Protein AF-A0A512D9L0-F1 (afdb_monomer)

Radius of gyration: 22.08 Å; Cα contacts (8 Å, |Δi|>4): 75; chains: 1; bounding box: 29×52×57 Å

pLDDT: mean 72.89, std 14.28, range [41.56, 91.19]

Secondary structure (DSSP, 8-state):
----S-TTT-PPEEEEEE--TTSPPEEEEEETTT--EEEEEPPPPTT-SPPTT----PPPPP-

Sequence (63 aa):
MVARRCRVGRHAWQERVVTDAGGPKRLYRRCTRCGAERTRFLAPAPGTGPDPADRTTPGVPTW

Solvent-accessible surface area (backbone atoms only — not comparable to full-atom values): 4296 Å² total; per-residue (Å²): 130,86,76,78,44,39,91,89,75,59,39,58,59,47,77,46,78,49,72,49,97,92,50,72,36,31,40,40,32,35,29,78,85,77,65,52,74,49,76,43,79,41,74,74,73,93,76,81,61,83,74,79,82,81,68,80,72,79,79,77,83,86,128

Nearest PDB structures (foldseek):
  4c2m-assembly2_X  TM=6.794E-01  e=1.905E-01  Saccharomyces cerevisiae
  9asm-assembly1_B  TM=4.645E-01  e=3.869E+00  Homo sapiens
  8p5d-assembly1_LOO  TM=6.158E-01  e=4.653E+00  Spraguea lophii 42_110
  8c3a-assembly2_CJ  TM=5.488E-01  e=6.727E+00  Candida albicans
  7r81-assembly1_q1  TM=3.695E-01  e=4.375E+00  Neurospora crassa

Organism: NCBI:txid515326

Mean predicted aligned error: 13.83 Å

Structure (mmCIF, N/CA/C/O backbone):
data_AF-A0A512D9L0-F1
#
_entry.id   AF-A0A512D9L0-F1
#
loop_
_atom_site.group_PDB
_atom_site.id
_atom_site.type_symbol
_atom_site.label_atom_id
_atom_site.label_alt_id
_atom_site.label_comp_id
_atom_site.label_asym_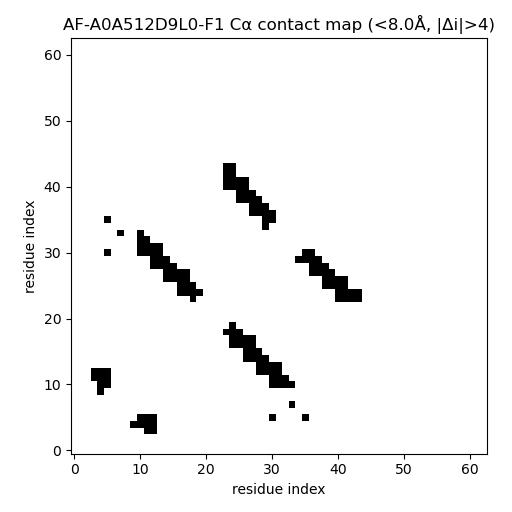id
_atom_site.label_entity_id
_atom_site.label_seq_id
_atom_site.pdbx_PDB_ins_code
_atom_site.Cartn_x
_atom_site.Cartn_y
_atom_site.Cartn_z
_atom_site.occupancy
_atom_site.B_iso_or_equiv
_atom_site.auth_seq_id
_atom_site.auth_comp_id
_atom_site.auth_asym_id
_atom_site.auth_atom_id
_atom_site.pdbx_PDB_model_num
ATOM 1 N N . MET A 1 1 ? -5.757 -15.388 7.570 1.00 41.56 1 MET A N 1
ATOM 2 C CA . MET A 1 1 ? -6.215 -14.297 6.6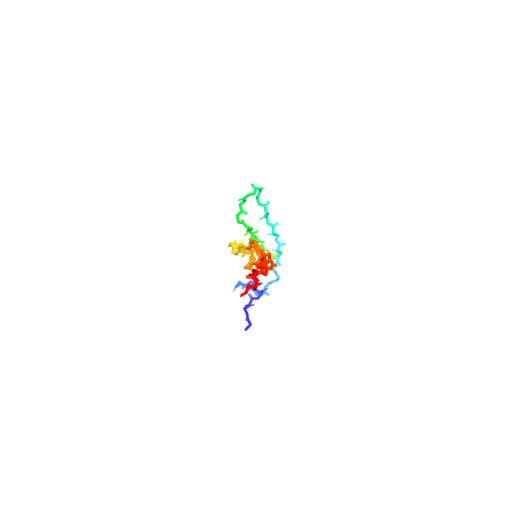72 1.00 41.56 1 MET A CA 1
ATOM 3 C C . MET A 1 1 ? -5.456 -13.017 7.003 1.00 41.56 1 MET A C 1
ATOM 5 O O . MET A 1 1 ? -5.580 -12.520 8.115 1.00 41.56 1 MET A O 1
ATOM 9 N N . VAL A 1 2 ? -4.629 -12.505 6.085 1.00 49.94 2 VAL A N 1
ATOM 10 C CA . VAL A 1 2 ? -3.829 -11.284 6.306 1.00 49.94 2 VAL A CA 1
ATOM 11 C C . VAL A 1 2 ? -4.767 -10.091 6.507 1.00 49.94 2 VAL A C 1
ATOM 13 O O . VAL A 1 2 ? -5.540 -9.746 5.614 1.00 49.94 2 VAL A O 1
ATOM 16 N N . ALA A 1 3 ? -4.728 -9.479 7.692 1.00 53.31 3 ALA A N 1
ATOM 17 C CA . ALA A 1 3 ? -5.651 -8.424 8.091 1.00 53.31 3 ALA A CA 1
ATOM 18 C C . ALA A 1 3 ? -5.572 -7.210 7.141 1.00 53.31 3 ALA A C 1
ATOM 20 O O . ALA A 1 3 ? -4.666 -6.379 7.215 1.00 53.31 3 ALA A O 1
ATOM 21 N N . ARG A 1 4 ? -6.571 -7.067 6.259 1.00 65.06 4 ARG A N 1
ATOM 22 C CA . ARG A 1 4 ? -6.800 -5.888 5.397 1.00 65.06 4 ARG A CA 1
ATOM 23 C C . ARG A 1 4 ? -7.303 -4.667 6.185 1.00 65.06 4 ARG A C 1
ATOM 25 O O . ARG A 1 4 ? -8.015 -3.839 5.634 1.00 65.06 4 ARG A O 1
ATOM 32 N N . ARG A 1 5 ? -6.998 -4.561 7.480 1.00 69.00 5 ARG A N 1
ATOM 33 C CA . ARG A 1 5 ? -7.601 -3.591 8.407 1.00 69.00 5 ARG A CA 1
ATOM 34 C C . ARG A 1 5 ? -6.520 -2.797 9.128 1.00 69.00 5 ARG A C 1
ATOM 36 O O . ARG A 1 5 ? -5.412 -3.294 9.317 1.00 69.00 5 ARG A O 1
ATOM 43 N N . CYS A 1 6 ? -6.775 -1.525 9.418 1.00 79.75 6 CYS A N 1
ATOM 44 C CA . CYS A 1 6 ? -5.785 -0.668 10.068 1.00 79.75 6 CYS A CA 1
ATOM 45 C C . CYS A 1 6 ? -5.488 -1.137 11.502 1.00 79.75 6 CYS A C 1
ATOM 47 O O . CYS A 1 6 ? -6.405 -1.564 12.198 1.00 79.75 6 CYS A O 1
ATOM 49 N N . ARG A 1 7 ? -4.227 -1.053 11.955 1.00 74.12 7 ARG A N 1
ATOM 50 C CA . ARG A 1 7 ? -3.831 -1.462 13.317 1.00 74.12 7 ARG A CA 1
ATOM 51 C C . ARG A 1 7 ? -4.396 -0.551 14.413 1.00 74.12 7 ARG A C 1
ATOM 53 O O . ARG A 1 7 ? -4.564 -1.019 15.526 1.00 74.12 7 ARG A O 1
ATOM 60 N N . VAL A 1 8 ? -4.727 0.702 14.083 1.00 75.31 8 VAL A N 1
ATOM 61 C CA . VAL A 1 8 ? -5.246 1.693 15.045 1.00 75.31 8 VAL A CA 1
ATOM 62 C C . VAL A 1 8 ? -6.705 1.418 15.422 1.00 75.31 8 VAL A C 1
ATOM 64 O O . VAL A 1 8 ? -7.054 1.429 16.591 1.00 75.31 8 VAL A O 1
ATOM 67 N N . GLY A 1 9 ? -7.569 1.154 14.438 1.00 75.00 9 GLY A N 1
ATOM 68 C CA . GLY A 1 9 ? -9.019 1.050 14.673 1.00 75.00 9 GLY A CA 1
ATOM 69 C C . GLY A 1 9 ? -9.742 0.114 13.715 1.00 75.00 9 GLY A C 1
ATOM 70 O O . GLY A 1 9 ? -10.931 0.264 13.464 1.00 75.00 9 GLY A O 1
ATOM 71 N N . ARG A 1 10 ? -9.020 -0.825 13.093 1.00 80.12 10 ARG A N 1
ATOM 72 C CA . ARG A 1 10 ? -9.553 -1.749 12.078 1.00 80.12 10 ARG A CA 1
ATOM 73 C C . ARG A 1 10 ? -10.195 -1.067 10.856 1.00 80.12 10 ARG A C 1
ATOM 75 O O . ARG A 1 10 ? -10.948 -1.704 10.126 1.00 80.12 10 ARG A O 1
ATOM 82 N N . HIS A 1 11 ? -9.842 0.190 10.595 1.00 86.69 11 HIS A N 1
ATOM 83 C CA . HIS A 1 11 ? -10.338 0.974 9.462 1.00 86.69 11 HIS A CA 1
ATOM 84 C C . HIS A 1 11 ? -9.979 0.364 8.104 1.00 86.69 11 HIS A C 1
ATOM 86 O O . HIS A 1 11 ? -9.003 -0.389 7.978 1.00 86.69 11 HIS A O 1
ATOM 92 N N . ALA A 1 12 ? -10.749 0.751 7.087 1.00 83.69 12 ALA A N 1
ATOM 93 C CA . ALA A 1 12 ? -10.454 0.436 5.702 1.00 83.69 12 ALA A CA 1
ATOM 94 C C . ALA A 1 12 ? -9.156 1.121 5.242 1.00 83.69 12 ALA A C 1
ATOM 96 O O . ALA A 1 12 ? -8.815 2.231 5.661 1.00 83.69 12 ALA A O 1
ATOM 97 N N . TRP A 1 13 ? -8.434 0.428 4.366 1.00 88.44 13 TRP A N 1
ATOM 98 C CA . TRP A 1 13 ? -7.274 0.971 3.674 1.00 88.44 13 TRP A CA 1
ATOM 99 C C . TRP A 1 13 ? -7.680 1.341 2.251 1.00 88.44 13 TRP A C 1
ATOM 101 O O . TRP A 1 13 ? -8.209 0.495 1.538 1.00 88.44 13 TRP A O 1
ATOM 111 N N . GLN A 1 14 ? -7.377 2.563 1.832 1.00 88.38 14 GLN A N 1
ATOM 112 C CA . GLN A 1 14 ? -7.348 2.950 0.429 1.00 88.38 14 GLN A CA 1
ATOM 113 C C . GLN A 1 14 ? -6.066 2.397 -0.193 1.00 88.38 14 GLN A C 1
ATOM 115 O O . GLN A 1 14 ? -4.996 2.550 0.393 1.00 88.38 14 GLN A O 1
ATOM 120 N N . GLU A 1 15 ? -6.164 1.728 -1.339 1.00 89.31 15 GLU A N 1
ATOM 121 C CA . GLU A 1 15 ? -5.041 1.062 -2.007 1.00 89.31 15 GLU A CA 1
ATOM 122 C C . GLU A 1 15 ? -4.753 1.752 -3.346 1.00 89.31 15 GLU A C 1
ATOM 124 O O . GLU A 1 15 ? -5.670 2.014 -4.119 1.00 89.31 15 GLU A O 1
ATOM 129 N N . ARG A 1 16 ? -3.480 2.043 -3.624 1.00 89.81 16 ARG A N 1
ATOM 130 C CA . ARG A 1 16 ? -3.007 2.593 -4.897 1.00 89.81 16 ARG A CA 1
ATOM 131 C C . ARG A 1 16 ? -1.781 1.807 -5.344 1.00 89.81 16 ARG A C 1
ATOM 133 O O . ARG A 1 16 ? -0.777 1.758 -4.637 1.00 89.81 16 ARG A O 1
ATOM 140 N N . VAL A 1 17 ? -1.866 1.190 -6.518 1.00 87.94 17 VAL A N 1
ATOM 141 C CA . VAL A 1 17 ? -0.710 0.557 -7.158 1.00 87.94 17 VAL A CA 1
ATOM 142 C C . VAL A 1 17 ? -0.010 1.613 -7.997 1.00 87.94 17 VAL A C 1
ATOM 144 O O . VAL A 1 17 ? -0.623 2.217 -8.870 1.00 87.94 17 VAL A O 1
ATOM 147 N N . VAL A 1 18 ? 1.266 1.838 -7.715 1.00 86.31 18 VAL A N 1
ATOM 148 C CA . VAL A 1 18 ? 2.143 2.684 -8.518 1.00 86.31 18 VAL A CA 1
ATOM 149 C C . VAL A 1 18 ? 3.082 1.751 -9.265 1.00 86.31 18 VAL A C 1
ATOM 151 O O . VAL A 1 18 ? 3.798 0.954 -8.652 1.00 86.31 18 VAL A O 1
ATOM 154 N N . THR A 1 19 ? 3.023 1.814 -10.590 1.00 83.00 19 THR A N 1
ATOM 155 C CA . THR A 1 19 ? 3.931 1.083 -11.473 1.00 83.00 19 THR A CA 1
ATOM 156 C C . THR A 1 19 ? 4.861 2.109 -12.085 1.00 83.00 19 THR A C 1
ATOM 158 O O . THR A 1 19 ? 4.394 3.012 -12.771 1.00 83.00 19 THR A O 1
ATOM 161 N N . ASP A 1 20 ? 6.146 1.991 -11.784 1.00 74.94 20 ASP A N 1
ATOM 162 C CA . ASP A 1 20 ? 7.178 2.809 -12.408 1.00 74.94 20 ASP A CA 1
ATOM 163 C C . ASP A 1 20 ? 7.599 2.149 -13.729 1.00 74.94 20 ASP A C 1
ATOM 165 O O . ASP A 1 20 ? 7.599 0.916 -13.823 1.00 74.94 20 ASP A O 1
ATOM 169 N N . ALA A 1 21 ? 7.897 2.937 -14.762 1.00 69.00 21 ALA A N 1
ATOM 170 C CA . ALA A 1 21 ? 8.259 2.417 -16.077 1.00 69.00 21 ALA A CA 1
ATOM 171 C C . ALA A 1 21 ? 9.594 1.651 -15.989 1.00 69.00 21 ALA A C 1
ATOM 173 O O . ALA A 1 21 ? 10.664 2.246 -15.962 1.00 69.00 21 ALA A O 1
ATOM 174 N N . GLY A 1 22 ? 9.520 0.319 -15.907 1.00 71.81 22 GLY A N 1
ATOM 175 C CA . GLY A 1 22 ? 10.682 -0.567 -15.746 1.00 71.81 22 GLY A CA 1
ATOM 176 C C . GLY A 1 22 ? 11.021 -0.940 -14.296 1.00 71.81 22 GLY A C 1
ATOM 177 O O . GLY A 1 22 ? 11.957 -1.703 -14.069 1.00 71.81 22 GLY A O 1
ATOM 178 N N . GLY A 1 23 ? 10.258 -0.453 -13.312 1.00 71.88 23 GLY A N 1
ATOM 179 C CA . GLY A 1 23 ? 10.484 -0.722 -11.891 1.00 71.88 23 GLY A CA 1
ATOM 180 C C . GLY A 1 23 ? 9.520 -1.747 -11.269 1.0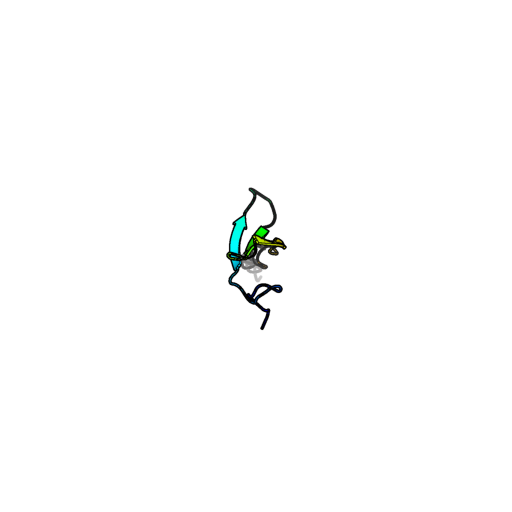0 71.88 23 GLY A C 1
A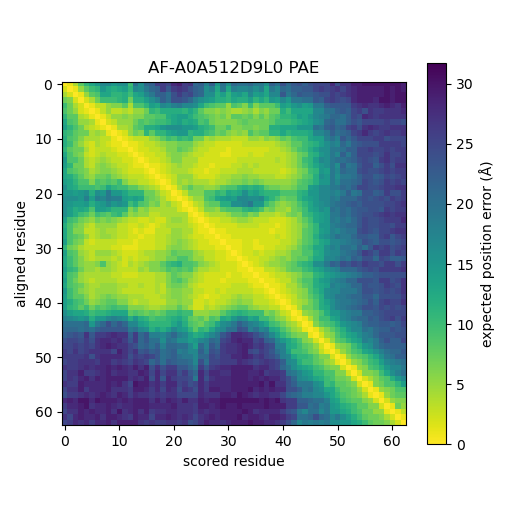TOM 181 O O . GLY A 1 23 ? 8.469 -2.070 -11.832 1.00 71.88 23 GLY A O 1
ATOM 182 N N . PRO A 1 24 ? 9.828 -2.257 -10.060 1.00 72.06 24 PRO A N 1
ATOM 183 C CA . PRO A 1 24 ? 8.923 -3.137 -9.328 1.00 72.06 24 PRO A CA 1
ATOM 184 C C . PRO A 1 24 ? 7.637 -2.397 -8.938 1.00 72.06 24 PRO A C 1
ATOM 186 O O . PRO A 1 24 ? 7.673 -1.268 -8.441 1.00 72.06 24 PRO A O 1
ATOM 189 N N . LYS A 1 25 ? 6.488 -3.061 -9.113 1.00 83.81 25 LYS A N 1
ATOM 190 C CA . LYS A 1 25 ? 5.173 -2.522 -8.736 1.00 83.81 25 LYS A CA 1
ATOM 191 C C . LYS A 1 25 ? 5.129 -2.262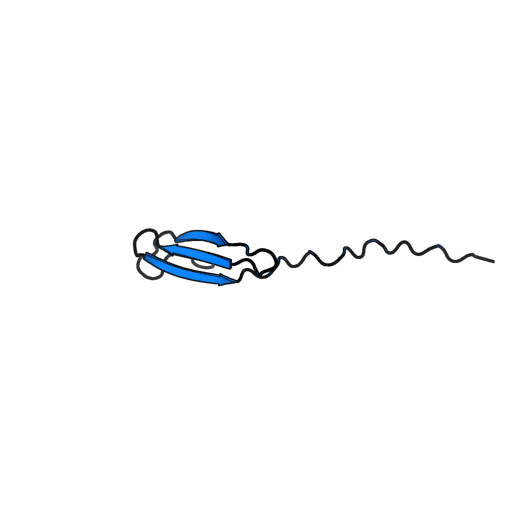 -7.229 1.00 83.81 25 LYS A C 1
ATOM 193 O O . LYS A 1 25 ? 5.455 -3.133 -6.423 1.00 83.81 25 LYS A O 1
ATOM 198 N N . ARG A 1 26 ? 4.689 -1.074 -6.818 1.00 87.94 26 ARG A N 1
ATOM 199 C CA . ARG A 1 26 ? 4.558 -0.692 -5.404 1.00 87.94 26 ARG A CA 1
ATOM 200 C C . ARG A 1 26 ? 3.086 -0.547 -5.043 1.00 87.94 26 ARG A C 1
ATOM 202 O O . ARG A 1 26 ? 2.348 0.177 -5.700 1.00 87.94 26 ARG A O 1
ATOM 209 N N . LEU A 1 27 ? 2.654 -1.220 -3.981 1.00 88.38 27 LEU A N 1
ATOM 210 C CA . LEU A 1 27 ? 1.326 -1.061 -3.397 1.00 88.38 27 LEU A CA 1
ATOM 211 C C . LEU A 1 27 ? 1.406 -0.076 -2.233 1.00 88.38 27 LEU A C 1
ATOM 213 O O . LEU A 1 27 ? 1.876 -0.426 -1.149 1.00 88.38 27 LEU A O 1
ATOM 217 N N . TYR A 1 28 ? 0.912 1.134 -2.456 1.00 89.75 28 TYR A N 1
ATOM 218 C CA . TYR A 1 28 ? 0.709 2.138 -1.421 1.00 89.75 28 TYR A CA 1
ATOM 219 C C . TYR A 1 28 ? -0.668 1.943 -0.799 1.00 89.75 28 TYR A C 1
ATOM 221 O O . TYR A 1 28 ? -1.658 1.748 -1.506 1.00 89.75 28 TYR A O 1
ATOM 229 N N . ARG A 1 29 ? -0.755 1.977 0.530 1.00 89.94 29 ARG A N 1
ATOM 230 C CA . ARG A 1 29 ? -2.036 1.931 1.236 1.00 89.94 29 ARG A CA 1
ATOM 231 C C . ARG A 1 29 ? -2.096 3.013 2.296 1.00 89.94 29 ARG A C 1
ATOM 233 O O . ARG A 1 29 ? -1.186 3.122 3.112 1.00 89.94 29 ARG A O 1
ATOM 240 N N . ARG A 1 30 ? -3.203 3.750 2.323 1.00 90.19 30 ARG A N 1
ATOM 241 C CA . ARG A 1 30 ? -3.479 4.816 3.292 1.00 90.19 30 ARG A CA 1
ATOM 242 C C . ARG A 1 30 ? -4.775 4.533 4.043 1.00 90.19 30 ARG A C 1
ATOM 244 O O . ARG A 1 30 ? -5.772 4.141 3.445 1.00 90.19 30 ARG A O 1
ATOM 251 N N . CYS A 1 31 ? -4.771 4.680 5.360 1.00 91.19 31 CYS A N 1
ATOM 252 C CA . CYS A 1 31 ? -5.961 4.544 6.194 1.00 91.19 31 CYS A CA 1
ATOM 253 C C . CYS A 1 31 ? -6.911 5.708 5.904 1.00 91.19 31 CYS A C 1
ATOM 255 O O . CYS A 1 31 ? -6.534 6.860 6.104 1.00 91.19 31 CYS A O 1
ATOM 257 N N . THR A 1 32 ? -8.152 5.424 5.508 1.00 84.88 32 THR A N 1
ATOM 258 C CA . THR A 1 32 ? -9.123 6.476 5.147 1.00 84.88 32 THR A CA 1
ATOM 259 C C . THR A 1 32 ? -9.571 7.335 6.328 1.00 84.88 32 THR A C 1
ATOM 261 O O . THR A 1 32 ? -10.092 8.422 6.121 1.00 84.88 32 THR A O 1
ATOM 264 N N . ARG A 1 33 ? -9.375 6.862 7.565 1.00 87.62 33 ARG A N 1
ATOM 265 C CA . ARG A 1 33 ? -9.842 7.551 8.781 1.00 87.62 33 ARG A CA 1
ATOM 266 C C . ARG A 1 33 ? -8.725 8.121 9.646 1.00 87.62 33 ARG A C 1
ATOM 268 O O . ARG A 1 33 ? -8.886 9.160 10.260 1.00 87.62 33 ARG A O 1
ATOM 275 N N . CYS A 1 34 ? -7.609 7.409 9.723 1.00 88.56 34 CYS A N 1
ATOM 276 C CA . CYS A 1 34 ? -6.526 7.685 10.660 1.00 88.56 34 CYS A CA 1
ATOM 277 C C . CYS A 1 34 ? -5.242 8.171 9.987 1.00 88.56 34 CYS A C 1
ATOM 279 O O . CYS A 1 34 ? -4.259 8.429 10.668 1.00 88.56 34 CYS A O 1
ATOM 2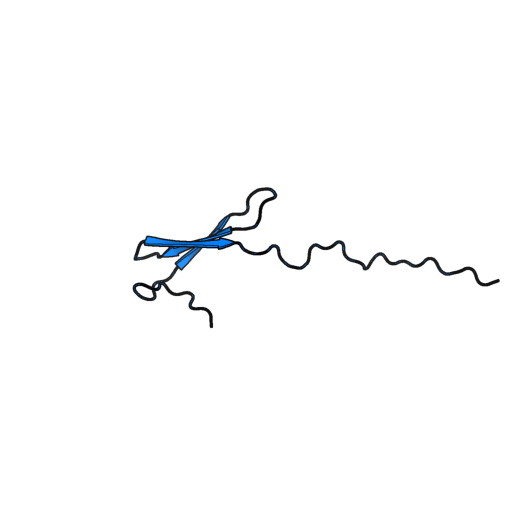81 N N . GLY A 1 35 ? -5.214 8.233 8.654 1.00 85.88 35 GLY A N 1
ATOM 282 C CA . GLY A 1 35 ? -4.079 8.760 7.903 1.00 85.88 35 GLY A CA 1
ATOM 283 C C . GLY A 1 35 ? -2.845 7.861 7.843 1.00 85.88 35 GLY A C 1
ATOM 284 O O . GLY A 1 35 ? -1.996 8.135 7.014 1.00 85.88 35 GLY A O 1
ATOM 285 N N . ALA A 1 36 ? -2.763 6.782 8.634 1.00 87.62 36 ALA A N 1
ATOM 286 C CA . ALA A 1 36 ? -1.637 5.843 8.613 1.00 87.62 36 ALA A CA 1
ATOM 287 C C . ALA A 1 36 ? -1.318 5.342 7.194 1.00 87.62 36 ALA A C 1
ATOM 289 O O . ALA A 1 36 ? -2.235 5.021 6.435 1.00 87.62 36 ALA A O 1
ATOM 290 N N . GLU A 1 37 ? -0.034 5.215 6.866 1.00 89.56 37 GLU A N 1
ATOM 291 C CA . GLU A 1 37 ? 0.457 4.835 5.538 1.00 89.56 37 GLU A CA 1
ATOM 292 C C . GLU A 1 37 ? 1.293 3.556 5.612 1.00 89.56 37 GLU A C 1
ATOM 294 O O . GLU A 1 37 ? 1.957 3.271 6.608 1.00 89.56 37 GLU A O 1
ATOM 299 N N . ARG A 1 38 ? 1.230 2.738 4.561 1.00 87.25 38 ARG A N 1
ATOM 300 C CA . ARG A 1 38 ? 2.049 1.531 4.410 1.00 87.25 38 ARG A CA 1
ATOM 301 C C . ARG A 1 38 ? 2.337 1.284 2.940 1.00 87.25 38 ARG A C 1
ATOM 303 O O . ARG A 1 38 ? 1.428 1.323 2.112 1.00 87.25 38 ARG A O 1
ATOM 310 N N . THR A 1 39 ? 3.576 0.932 2.641 1.00 88.19 39 THR A N 1
ATOM 311 C CA . THR A 1 39 ? 4.009 0.618 1.279 1.00 88.19 39 THR A CA 1
ATOM 312 C C . THR A 1 39 ? 4.541 -0.803 1.249 1.00 88.19 39 THR A C 1
ATOM 314 O O . THR A 1 39 ? 5.288 -1.211 2.136 1.00 88.19 39 THR A O 1
ATOM 317 N N . ARG A 1 40 ? 4.132 -1.585 0.250 1.00 86.19 40 ARG A N 1
ATOM 318 C CA . ARG A 1 40 ? 4.654 -2.934 0.016 1.00 86.19 40 ARG A CA 1
ATOM 319 C C . ARG A 1 40 ? 5.108 -3.064 -1.429 1.00 86.19 40 ARG A C 1
ATOM 321 O O . ARG A 1 40 ? 4.348 -2.744 -2.338 1.00 86.19 40 ARG A O 1
ATOM 328 N N . PHE A 1 41 ? 6.307 -3.593 -1.631 1.00 82.56 41 PHE A N 1
ATOM 329 C CA . PHE A 1 41 ? 6.759 -4.030 -2.947 1.00 82.56 41 PHE A CA 1
ATOM 330 C C . PHE A 1 41 ? 5.958 -5.264 -3.360 1.00 82.56 41 PHE A C 1
ATOM 332 O O . PHE A 1 41 ? 5.916 -6.268 -2.643 1.00 82.56 41 PHE A O 1
ATOM 339 N N . LEU A 1 42 ? 5.261 -5.159 -4.485 1.00 77.81 42 LEU A N 1
ATOM 340 C CA . LEU A 1 42 ? 4.665 -6.305 -5.142 1.00 77.81 42 LEU A CA 1
ATOM 341 C C . LEU A 1 42 ? 5.790 -6.954 -5.941 1.00 77.81 42 LEU A C 1
ATOM 343 O O . LEU A 1 42 ? 6.395 -6.306 -6.796 1.00 77.81 42 LEU A O 1
ATOM 347 N N . ALA A 1 43 ? 6.088 -8.215 -5.629 1.00 67.56 43 ALA A N 1
ATOM 348 C CA . ALA A 1 43 ? 6.972 -8.995 -6.477 1.00 67.56 43 ALA A CA 1
ATOM 349 C C . ALA A 1 43 ? 6.417 -8.964 -7.914 1.00 67.56 43 ALA A C 1
ATOM 351 O O . ALA A 1 43 ? 5.188 -8.982 -8.084 1.00 67.56 43 ALA A O 1
ATOM 352 N N . PRO A 1 44 ? 7.284 -8.888 -8.938 1.00 63.56 44 PRO A N 1
ATOM 353 C CA . PRO A 1 44 ? 6.841 -9.133 -10.301 1.00 63.56 44 PRO A CA 1
ATOM 354 C C . PRO A 1 44 ? 6.118 -10.485 -10.327 1.00 63.56 44 PRO A C 1
ATOM 356 O O . PRO A 1 44 ? 6.516 -11.415 -9.621 1.00 63.56 44 PR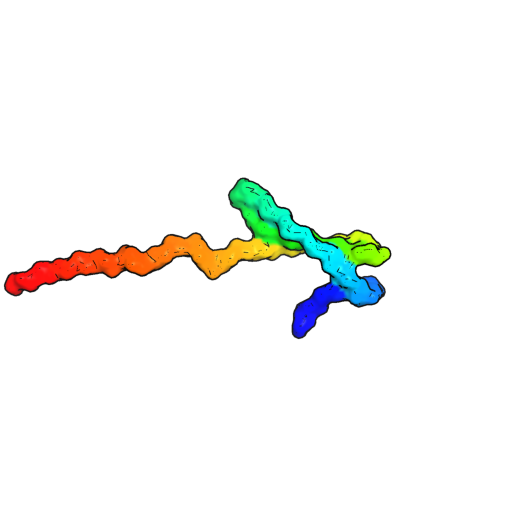O A O 1
ATOM 359 N N . ALA A 1 45 ? 5.006 -10.569 -11.061 1.00 59.28 45 ALA A N 1
ATOM 360 C CA . ALA A 1 45 ? 4.266 -11.819 -11.172 1.00 59.28 45 ALA A CA 1
ATOM 361 C C . ALA A 1 45 ? 5.242 -12.924 -11.626 1.00 59.28 45 ALA A C 1
ATOM 363 O O . ALA A 1 45 ? 5.951 -12.709 -12.613 1.00 59.28 45 ALA A O 1
ATOM 364 N N . PRO A 1 46 ? 5.331 -14.068 -10.922 1.00 52.91 46 PRO A N 1
ATOM 365 C CA . PRO A 1 46 ? 6.114 -15.194 -11.407 1.00 52.91 46 PRO A CA 1
ATOM 366 C C . PRO A 1 46 ? 5.403 -15.713 -12.659 1.00 52.91 46 PRO A C 1
ATOM 368 O O . PRO A 1 46 ? 4.369 -16.364 -12.548 1.00 52.91 46 PRO A O 1
ATOM 371 N N . GLY A 1 47 ? 5.869 -15.329 -13.847 1.00 55.25 47 GLY A N 1
ATOM 372 C CA . GLY A 1 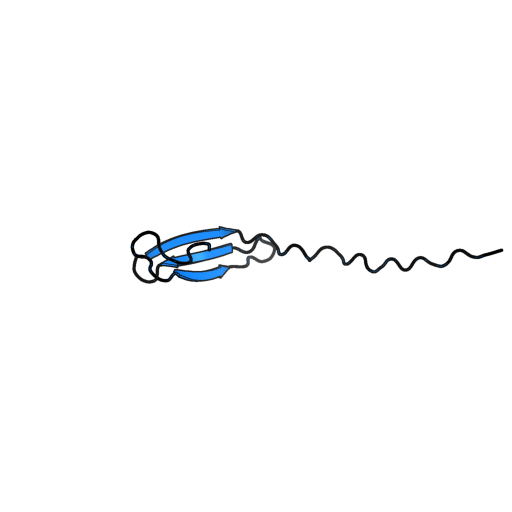47 ? 5.170 -15.708 -15.078 1.00 55.25 47 GLY A CA 1
ATOM 373 C C . GLY A 1 47 ? 5.477 -14.930 -16.353 1.00 55.25 47 GLY A C 1
ATOM 374 O O . GLY A 1 47 ? 4.808 -15.165 -17.347 1.00 55.25 47 GLY A O 1
ATOM 375 N N . THR A 1 48 ? 6.462 -14.032 -16.383 1.00 51.03 48 THR A N 1
ATOM 376 C CA . THR A 1 48 ? 7.025 -13.549 -17.661 1.00 51.03 48 THR A CA 1
ATOM 377 C C . THR A 1 48 ? 8.467 -14.030 -17.787 1.00 51.03 48 THR A C 1
ATOM 379 O O . THR A 1 48 ? 9.394 -13.249 -17.961 1.00 51.03 48 THR A O 1
ATOM 382 N N . GLY A 1 49 ? 8.665 -15.336 -17.606 1.00 52.97 49 GLY A N 1
ATOM 383 C CA . GLY A 1 49 ? 9.768 -16.008 -18.287 1.00 52.97 49 GLY A CA 1
ATOM 384 C C . GLY A 1 49 ? 9.360 -16.184 -19.752 1.00 52.97 49 GLY A C 1
ATOM 385 O O . GLY A 1 49 ? 8.157 -16.300 -20.002 1.00 52.97 49 GLY A O 1
ATOM 386 N N . PRO A 1 50 ? 10.296 -16.164 -20.716 1.00 54.69 50 PRO A N 1
ATOM 387 C CA . PRO A 1 50 ? 9.972 -16.597 -22.067 1.00 54.69 50 PRO A CA 1
ATOM 388 C C . PRO A 1 50 ? 9.348 -17.987 -21.955 1.00 54.69 50 PRO A C 1
ATOM 390 O O . PRO A 1 50 ? 9.890 -18.867 -21.285 1.00 54.69 50 PRO A O 1
ATOM 393 N N . ASP A 1 51 ? 8.156 -18.126 -22.513 1.00 54.28 51 ASP A N 1
ATOM 394 C CA . ASP A 1 51 ? 7.452 -19.390 -22.591 1.00 54.28 51 ASP A CA 1
A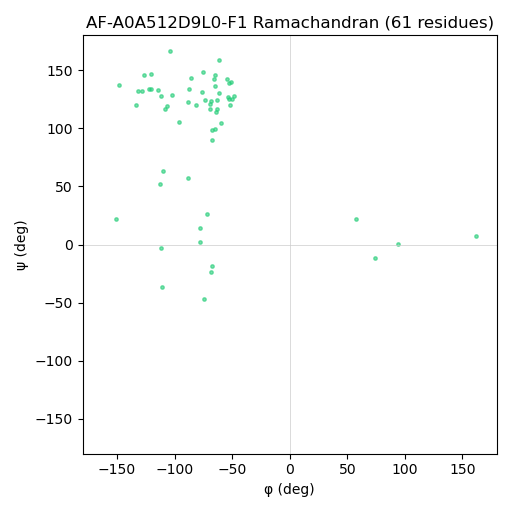TOM 395 C C . ASP A 1 51 ? 8.398 -20.450 -23.199 1.00 54.28 51 ASP A C 1
ATOM 397 O O . ASP A 1 51 ? 8.919 -20.239 -24.296 1.00 54.28 51 ASP A O 1
ATOM 401 N N . PRO A 1 52 ? 8.710 -21.557 -22.498 1.00 56.38 52 PRO A N 1
ATOM 402 C CA . PRO A 1 52 ? 9.574 -22.593 -23.047 1.00 56.38 52 PRO A CA 1
ATOM 403 C C . PRO A 1 52 ? 8.849 -23.507 -24.054 1.00 56.38 52 PRO A C 1
ATOM 405 O O . PRO A 1 52 ? 9.385 -24.571 -24.367 1.00 56.38 52 PRO A O 1
ATOM 408 N N . ALA A 1 53 ? 7.657 -23.157 -24.564 1.00 56.12 53 ALA A N 1
ATOM 409 C CA . ALA A 1 53 ? 6.954 -23.984 -25.547 1.00 56.12 53 ALA A CA 1
ATOM 410 C C . ALA A 1 53 ? 7.503 -23.854 -26.977 1.00 56.12 53 ALA A C 1
ATOM 412 O O . ALA A 1 53 ? 7.027 -24.564 -27.859 1.00 56.12 53 ALA A O 1
ATOM 413 N N . ASP A 1 54 ? 8.559 -23.070 -27.217 1.00 55.72 54 ASP A N 1
ATOM 414 C CA . ASP A 1 54 ? 9.325 -23.141 -28.470 1.00 55.72 54 ASP A CA 1
ATOM 415 C C . ASP A 1 54 ? 10.459 -24.175 -28.379 1.00 55.72 54 ASP A C 1
ATOM 417 O O . ASP A 1 54 ? 11.643 -23.889 -28.546 1.00 55.72 54 ASP A O 1
ATOM 421 N N . ARG A 1 55 ? 10.107 -25.427 -28.073 1.00 57.47 55 ARG A N 1
ATOM 422 C CA . ARG A 1 55 ? 10.989 -26.569 -28.343 1.00 57.47 55 ARG A CA 1
ATOM 423 C C . ARG A 1 55 ? 10.385 -27.393 -29.468 1.00 57.47 55 ARG A C 1
ATOM 425 O O . ARG A 1 55 ? 10.044 -28.558 -29.294 1.00 57.47 55 ARG A O 1
ATOM 432 N N . THR A 1 56 ? 10.277 -26.776 -30.642 1.00 58.88 56 THR A N 1
ATOM 433 C CA . THR A 1 56 ? 10.173 -27.519 -31.900 1.00 58.88 56 THR A CA 1
ATOM 434 C C . THR A 1 56 ? 11.514 -28.216 -32.108 1.00 58.88 56 THR A C 1
ATOM 436 O O . THR A 1 56 ? 12.452 -27.647 -32.654 1.00 58.88 56 THR A O 1
ATOM 439 N N . THR A 1 57 ? 11.653 -29.436 -31.593 1.00 62.34 57 THR A N 1
ATOM 440 C CA . THR A 1 57 ? 12.754 -30.326 -31.967 1.00 62.34 57 THR A CA 1
ATOM 441 C C . THR A 1 57 ? 12.584 -30.656 -33.453 1.00 62.34 57 THR A C 1
ATOM 443 O O . THR A 1 57 ? 11.593 -31.306 -33.790 1.00 62.34 57 THR A O 1
ATOM 446 N N . PRO A 1 58 ? 13.484 -30.241 -34.367 1.00 52.88 58 PRO A N 1
ATOM 447 C CA . PRO A 1 58 ? 13.456 -30.790 -35.712 1.00 52.88 58 PRO A CA 1
ATOM 448 C C . PRO A 1 58 ? 13.737 -32.289 -35.601 1.00 52.88 58 PRO A C 1
ATOM 450 O O . PRO A 1 58 ? 14.722 -32.704 -34.986 1.00 52.88 58 PRO A O 1
ATOM 453 N N . GLY A 1 59 ? 12.818 -33.092 -36.139 1.00 55.09 59 GLY A N 1
ATOM 454 C CA . GLY A 1 59 ? 12.938 -34.540 -36.188 1.00 55.09 59 GLY A CA 1
ATOM 455 C C . GLY A 1 59 ? 14.294 -34.945 -36.757 1.00 55.09 59 GLY A C 1
ATOM 456 O O . GLY A 1 59 ? 14.686 -34.517 -37.840 1.00 55.09 59 GLY A O 1
ATOM 457 N N . VAL A 1 60 ? 15.011 -35.756 -35.987 1.00 63.78 60 VAL A N 1
ATOM 458 C CA . VAL A 1 60 ? 16.193 -36.500 -36.422 1.00 63.78 60 VAL A CA 1
ATOM 459 C C . VAL A 1 60 ? 15.899 -37.218 -37.749 1.00 63.78 60 VAL A C 1
ATOM 461 O O . VAL A 1 60 ? 14.904 -37.945 -37.817 1.00 63.78 60 VAL A O 1
ATOM 464 N N . PRO A 1 61 ? 16.728 -37.057 -38.799 1.00 60.47 61 PRO A N 1
ATOM 465 C CA . PRO A 1 61 ? 16.586 -37.857 -40.005 1.00 60.47 61 PRO A CA 1
ATOM 466 C C . PRO A 1 61 ? 16.986 -39.299 -39.684 1.00 60.47 61 PRO A C 1
ATOM 468 O O . PRO A 1 61 ? 18.124 -39.578 -39.313 1.00 60.47 61 PRO A O 1
ATOM 471 N N . THR A 1 62 ? 16.025 -40.209 -39.800 1.00 61.25 62 THR A N 1
ATOM 472 C CA . THR A 1 62 ? 16.259 -41.654 -39.803 1.00 61.25 62 THR A CA 1
ATOM 473 C C . THR A 1 62 ? 16.881 -42.020 -41.149 1.00 61.25 62 THR A C 1
ATOM 475 O O . THR A 1 62 ? 16.325 -41.670 -42.189 1.00 61.25 62 THR A O 1
ATOM 478 N N . TRP A 1 63 ? 18.047 -42.662 -41.119 1.00 66.62 63 TRP A N 1
ATOM 479 C CA . TRP A 1 63 ? 18.650 -43.369 -42.250 1.00 66.62 63 TRP A CA 1
ATOM 480 C C . TRP A 1 63 ? 18.742 -44.839 -41.857 1.00 66.62 63 TRP A C 1
ATOM 482 O O . TRP A 1 63 ? 19.078 -45.090 -40.674 1.00 66.62 63 TRP A O 1
#

Foldseek 3Di:
DPQCADPVPRAHWDWDWDDDDVDFIKIWIAGPPPGDIDIDGDDDPPPPDPDPVPPPPDDDDDD